Protein AF-A0A4R1MGS4-F1 (afdb_monomer)

pLDDT: mean 79.88, std 16.25, range [49.97, 95.94]

Solvent-accessible surface area (backbone atoms only — not comparable to full-atom values): 4001 Å² total; per-residue (Å²): 99,54,63,81,26,59,24,46,77,80,39,84,46,72,62,93,87,46,77,47,74,40,71,50,64,54,73,70,21,49,52,46,31,53,52,51,56,71,70,44,78,90,69,87,76,74,82,82,83,82,76,76,69,81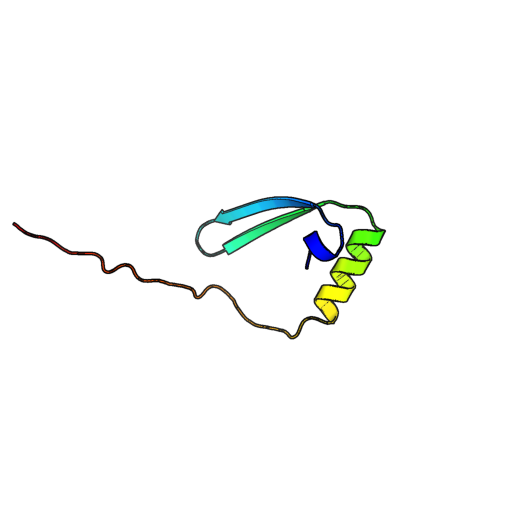,79,82,77,81,85,137

Foldseek 3Di:
DLVVLVWDWPDFDDDDQDTDIDIDDDPSSVVSVVVVVVPDDPDPPRGDDPPPPPPPDDDD

Nearest PDB structures (foldseek):
  3zqm-assembly1_H  TM=4.173E-01  e=9.058E+00  Bacillus phage SF6
  3zqn-assembly1_I  TM=4.189E-01  e=9.058E+00  Bacillus phage SF6

Mean predicted aligned error: 11.4 Å

Sequence (60 aa):
MARQSGMAVILDARIGREEYHSVCGSLSALQKFADAIRQAPVNHKTGGNRQERPRAWGPK

Secondary structure (DSSP, 8-state):
-TGGGTPEEEEEEEETTEEEEEEE--HHHHHHHHHHHHHS------S-------------

Structure (mmCIF, N/CA/C/O backbone):
data_AF-A0A4R1MGS4-F1
#
_ent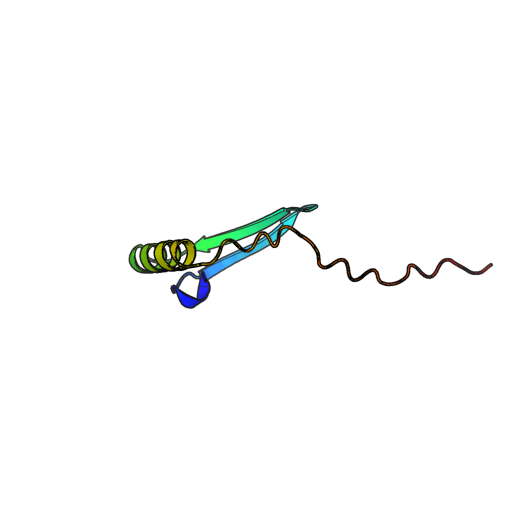ry.id   AF-A0A4R1MGS4-F1
#
loop_
_atom_site.group_PDB
_atom_site.id
_atom_site.type_symbol
_atom_site.label_atom_id
_atom_site.label_alt_id
_atom_site.label_comp_id
_atom_site.label_asym_id
_atom_site.label_entity_id
_atom_site.label_seq_id
_atom_site.pdbx_PDB_ins_code
_atom_site.Cartn_x
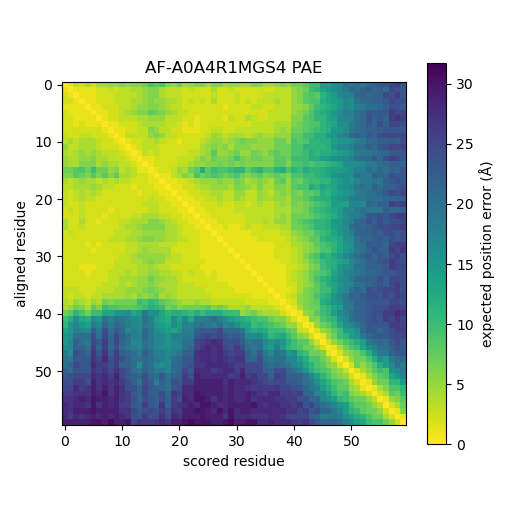_atom_site.Cartn_y
_atom_site.Cartn_z
_atom_site.occupancy
_atom_site.B_iso_or_equiv
_atom_site.auth_seq_id
_atom_site.auth_comp_id
_atom_site.auth_asym_id
_atom_site.auth_atom_id
_atom_site.pdbx_PDB_model_num
ATOM 1 N N . MET A 1 1 ? -8.876 -3.077 -4.632 1.00 84.62 1 MET A N 1
ATOM 2 C CA . MET A 1 1 ? -8.600 -3.730 -3.330 1.00 84.62 1 MET A CA 1
ATOM 3 C C . MET A 1 1 ? -7.764 -2.873 -2.389 1.00 84.62 1 MET A C 1
ATOM 5 O O . MET A 1 1 ? -8.327 -2.426 -1.401 1.00 84.62 1 MET A O 1
ATOM 9 N N . ALA A 1 2 ? -6.489 -2.572 -2.676 1.00 89.69 2 ALA A N 1
ATOM 10 C CA . ALA A 1 2 ? -5.634 -1.803 -1.752 1.00 89.69 2 ALA A CA 1
ATOM 11 C C . ALA A 1 2 ? -6.242 -0.442 -1.357 1.00 89.69 2 ALA A C 1
ATOM 13 O O . ALA A 1 2 ? -6.539 -0.210 -0.187 1.00 89.69 2 ALA A O 1
ATOM 14 N N . ARG A 1 3 ? -6.561 0.403 -2.348 1.00 89.12 3 ARG A N 1
ATOM 15 C CA . ARG A 1 3 ? -7.172 1.727 -2.114 1.00 89.12 3 ARG A CA 1
ATOM 16 C C . ARG A 1 3 ? -8.524 1.657 -1.401 1.00 89.12 3 ARG A C 1
ATOM 18 O O . ARG A 1 3 ? -8.782 2.430 -0.491 1.00 89.12 3 ARG A O 1
ATOM 25 N N . GLN A 1 4 ? -9.363 0.690 -1.770 1.00 90.75 4 GLN A N 1
ATOM 26 C CA . GLN A 1 4 ? -10.671 0.471 -1.131 1.00 90.75 4 GLN A CA 1
ATOM 27 C C . GLN A 1 4 ? -10.549 0.025 0.332 1.00 90.75 4 GLN A C 1
ATOM 29 O O . GLN A 1 4 ? -11.456 0.260 1.120 1.00 90.75 4 GLN A O 1
ATOM 34 N N . SER A 1 5 ? -9.426 -0.592 0.698 1.00 91.12 5 SER A N 1
ATOM 35 C CA . SER A 1 5 ? -9.145 -1.024 2.071 1.00 91.12 5 SER A CA 1
ATOM 36 C C . SER A 1 5 ? -8.518 0.085 2.920 1.00 91.12 5 SER A C 1
ATOM 38 O O . SER A 1 5 ? -8.284 -0.119 4.107 1.00 91.12 5 SER A O 1
ATOM 40 N N . GLY A 1 6 ? -8.254 1.258 2.332 1.00 91.88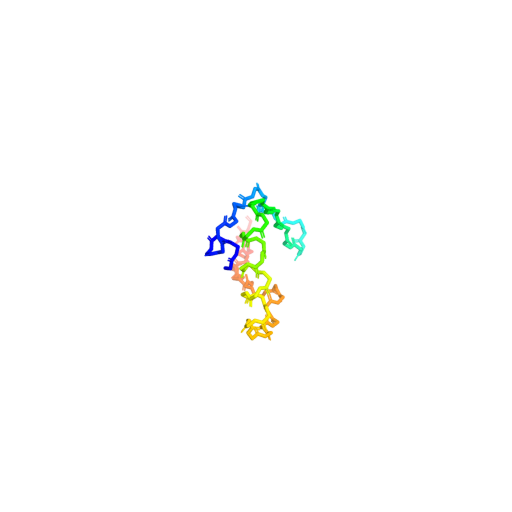 6 GLY A N 1
ATOM 41 C CA . GLY A 1 6 ? -7.575 2.374 2.990 1.00 91.88 6 GLY A CA 1
ATOM 42 C C . GLY A 1 6 ? -6.048 2.322 2.902 1.00 91.88 6 GLY A C 1
ATOM 43 O O . GLY A 1 6 ? -5.384 3.061 3.621 1.00 91.88 6 GLY A O 1
ATOM 44 N N . MET A 1 7 ? -5.481 1.468 2.043 1.00 93.88 7 MET A N 1
ATOM 45 C CA . MET A 1 7 ? -4.036 1.423 1.794 1.00 93.88 7 MET A CA 1
ATOM 46 C C . MET A 1 7 ? -3.648 2.440 0.711 1.00 93.88 7 MET A C 1
ATOM 48 O O . MET A 1 7 ? -4.290 2.517 -0.343 1.00 93.88 7 MET A O 1
ATOM 52 N N . ALA A 1 8 ? -2.566 3.181 0.938 1.00 94.31 8 ALA A N 1
ATOM 53 C CA . ALA A 1 8 ? -1.931 4.041 -0.054 1.00 94.31 8 ALA A CA 1
ATOM 54 C C . ALA A 1 8 ? -0.995 3.215 -0.947 1.00 94.31 8 ALA A C 1
ATOM 56 O O . ALA A 1 8 ? -0.243 2.380 -0.454 1.00 94.31 8 ALA A O 1
ATOM 57 N N . VAL A 1 9 ? -1.033 3.442 -2.262 1.00 91.12 9 VAL A N 1
ATOM 58 C CA . VAL A 1 9 ? -0.135 2.785 -3.227 1.00 91.12 9 VAL A CA 1
ATOM 59 C C . VAL A 1 9 ? 1.051 3.709 -3.477 1.00 91.12 9 VAL A C 1
ATOM 61 O O . VAL A 1 9 ? 0.855 4.830 -3.937 1.00 91.12 9 VAL A O 1
ATOM 64 N N . ILE A 1 10 ? 2.254 3.244 -3.148 1.00 92.50 10 ILE A N 1
ATOM 65 C CA . ILE A 1 10 ? 3.504 4.016 -3.220 1.00 92.50 10 ILE A CA 1
ATOM 66 C C . ILE A 1 10 ? 4.308 3.659 -4.468 1.00 92.50 10 ILE A C 1
ATOM 68 O O . ILE A 1 10 ? 4.946 4.525 -5.058 1.00 92.50 10 ILE A O 1
ATOM 72 N N . LEU A 1 11 ? 4.254 2.394 -4.885 1.00 89.50 11 LEU A N 1
ATOM 73 C CA . LEU A 1 11 ? 4.868 1.935 -6.122 1.00 89.50 11 LEU A CA 1
ATOM 74 C C . LEU A 1 11 ? 3.804 1.294 -6.994 1.00 89.50 11 LEU A C 1
ATOM 76 O O . LEU A 1 11 ? 3.041 0.448 -6.529 1.00 89.50 11 LEU A O 1
ATOM 80 N N . ASP A 1 12 ? 3.805 1.700 -8.251 1.00 88.38 12 ASP A N 1
ATOM 81 C CA . ASP A 1 12 ? 3.080 1.056 -9.330 1.00 88.38 12 ASP A CA 1
ATOM 82 C C . ASP A 1 12 ? 4.039 0.984 -10.519 1.00 88.38 12 ASP A C 1
ATOM 84 O O . ASP A 1 12 ? 4.237 1.959 -11.246 1.00 88.38 12 ASP A O 1
ATOM 88 N N . ALA A 1 13 ? 4.764 -0.128 -10.606 1.00 88.88 13 ALA A N 1
ATOM 89 C CA . ALA A 1 13 ? 5.831 -0.314 -11.573 1.00 88.88 13 ALA A CA 1
ATOM 90 C C . ALA A 1 13 ? 5.678 -1.642 -12.302 1.00 88.88 13 ALA A C 1
ATOM 92 O O . ALA A 1 13 ? 5.194 -2.629 -11.758 1.00 88.88 13 ALA A O 1
ATOM 93 N N . ARG A 1 14 ? 6.160 -1.683 -13.543 1.00 89.88 14 ARG A N 1
ATOM 94 C CA . ARG A 1 14 ? 6.203 -2.904 -14.343 1.00 89.88 14 ARG A CA 1
ATOM 95 C C . ARG A 1 14 ? 7.619 -3.118 -14.844 1.00 89.88 14 ARG A C 1
ATOM 97 O O . ARG A 1 14 ? 8.112 -2.337 -15.656 1.00 89.88 14 ARG A O 1
ATOM 104 N N . ILE A 1 15 ? 8.268 -4.171 -14.359 1.00 85.56 15 ILE A N 1
ATOM 105 C CA . ILE A 1 15 ? 9.637 -4.525 -14.737 1.00 85.56 15 ILE A CA 1
ATOM 106 C C . ILE A 1 15 ? 9.559 -5.804 -15.569 1.00 85.56 15 ILE A C 1
ATOM 108 O O . ILE A 1 15 ? 9.154 -6.867 -15.101 1.00 85.56 15 ILE A O 1
ATOM 112 N N . GLY A 1 16 ? 9.883 -5.689 -16.858 1.00 89.31 16 GLY A N 1
ATOM 113 C CA . GLY A 1 16 ? 9.740 -6.786 -17.813 1.00 89.31 16 GLY A CA 1
ATOM 114 C C . GLY A 1 16 ? 8.281 -7.222 -17.994 1.00 89.31 16 GLY A C 1
ATOM 115 O O . GLY A 1 16 ? 7.482 -6.523 -18.628 1.00 89.31 16 GLY A O 1
ATOM 116 N N . ARG A 1 17 ? 7.949 -8.415 -17.487 1.00 86.19 17 ARG A N 1
ATOM 117 C CA . ARG A 1 17 ? 6.593 -8.998 -17.518 1.00 86.19 17 ARG A CA 1
ATOM 118 C C . ARG A 1 17 ? 5.888 -8.962 -16.165 1.00 86.19 17 ARG A C 1
ATOM 120 O O . ARG A 1 17 ? 4.716 -9.314 -16.110 1.00 86.19 17 ARG A O 1
ATOM 127 N N . GLU A 1 18 ? 6.584 -8.547 -15.119 1.00 88.56 18 GLU A N 1
ATOM 128 C CA . GLU A 1 18 ? 6.071 -8.571 -13.758 1.00 88.56 18 GLU A CA 1
ATOM 129 C C . GLU A 1 18 ? 5.594 -7.185 -13.337 1.00 88.56 18 GLU A C 1
ATOM 131 O O . GLU A 1 18 ? 6.207 -6.162 -13.659 1.00 88.56 18 GLU A O 1
ATOM 136 N N . GLU A 1 19 ? 4.468 -7.176 -12.634 1.00 90.06 19 GLU A N 1
ATOM 137 C CA . GLU A 1 19 ? 3.871 -5.992 -12.033 1.00 90.06 19 GLU A CA 1
ATOM 138 C C . GLU A 1 19 ? 4.243 -5.960 -10.554 1.00 90.06 19 GLU A C 1
ATOM 140 O O . GLU A 1 19 ? 4.082 -6.939 -9.825 1.00 90.06 19 GLU A O 1
ATOM 145 N N . TYR A 1 20 ? 4.770 -4.821 -10.130 1.00 89.12 20 TYR A N 1
ATOM 146 C CA . TYR A 1 20 ? 5.265 -4.566 -8.793 1.00 89.12 20 TYR A CA 1
ATOM 147 C C . TYR A 1 20 ? 4.442 -3.445 -8.180 1.00 89.12 20 TYR A C 1
ATOM 149 O O . TYR A 1 20 ? 4.456 -2.306 -8.656 1.00 89.12 20 TYR A O 1
ATOM 157 N N . HIS A 1 21 ? 3.762 -3.770 -7.084 1.00 90.56 21 HIS A N 1
ATOM 158 C CA . HIS A 1 21 ? 2.987 -2.806 -6.322 1.00 90.56 21 HIS A CA 1
ATOM 159 C C . HIS A 1 21 ? 3.437 -2.789 -4.867 1.00 90.56 21 HIS A C 1
ATOM 161 O O . HIS A 1 21 ? 3.433 -3.821 -4.198 1.00 90.56 21 HIS A O 1
ATOM 167 N N . SER A 1 22 ? 3.765 -1.601 -4.363 1.00 91.62 22 SER A N 1
ATOM 168 C CA . SER A 1 22 ? 4.062 -1.384 -2.944 1.00 91.62 22 SER A CA 1
ATOM 169 C C . SER A 1 22 ? 2.956 -0.552 -2.329 1.00 91.62 22 SER A C 1
ATOM 171 O O . SER A 1 22 ? 2.551 0.467 -2.894 1.00 91.62 22 SER A O 1
ATOM 173 N N . VAL A 1 23 ? 2.478 -0.968 -1.160 1.00 93.12 23 VAL A N 1
ATOM 174 C CA . VAL A 1 23 ? 1.395 -0.291 -0.446 1.00 93.12 23 VAL A CA 1
ATOM 175 C C . VAL A 1 23 ? 1.765 -0.057 1.012 1.00 93.12 23 VAL A C 1
ATOM 177 O O . VAL A 1 23 ? 2.473 -0.863 1.609 1.00 93.12 23 VAL A O 1
ATOM 180 N N . CYS A 1 24 ? 1.275 1.032 1.596 1.00 93.25 24 CYS A N 1
ATOM 181 C CA . CYS A 1 24 ? 1.413 1.321 3.020 1.00 93.25 24 CYS A CA 1
ATOM 182 C C . CYS A 1 24 ? 0.077 1.782 3.614 1.00 93.25 24 CYS A C 1
ATOM 18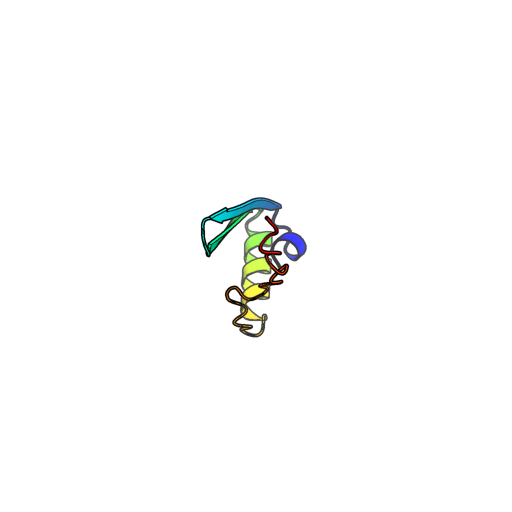4 O O .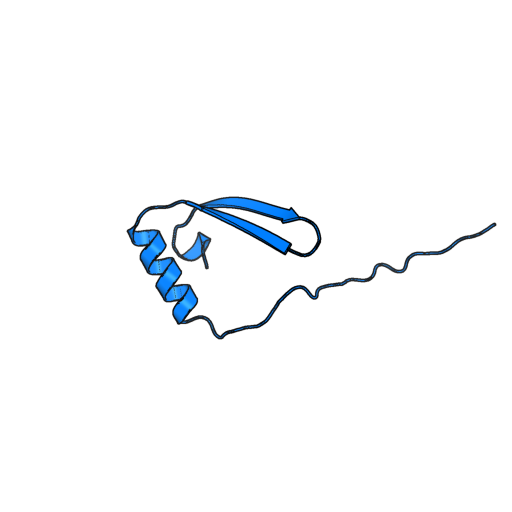 CYS A 1 24 ? -0.811 2.261 2.909 1.00 93.25 24 CYS A O 1
ATOM 186 N N . GLY A 1 25 ? -0.087 1.610 4.921 1.00 92.88 25 GLY A N 1
ATOM 187 C CA . GLY A 1 25 ? -1.309 1.974 5.626 1.00 92.88 25 GLY A CA 1
ATOM 188 C C . GLY A 1 25 ? -1.277 1.508 7.074 1.00 92.88 25 GLY A C 1
ATOM 189 O O . GLY A 1 25 ? -0.288 0.938 7.536 1.00 92.88 25 GLY A O 1
ATOM 190 N N . SER A 1 26 ? -2.364 1.758 7.800 1.00 95.94 26 SER A N 1
ATOM 191 C CA . SER A 1 26 ? -2.531 1.268 9.168 1.00 95.94 26 SER A CA 1
ATOM 192 C C . SER A 1 26 ? -2.736 -0.250 9.205 1.00 95.94 26 SER A C 1
ATOM 194 O O . SER A 1 26 ? -3.177 -0.866 8.232 1.00 95.94 2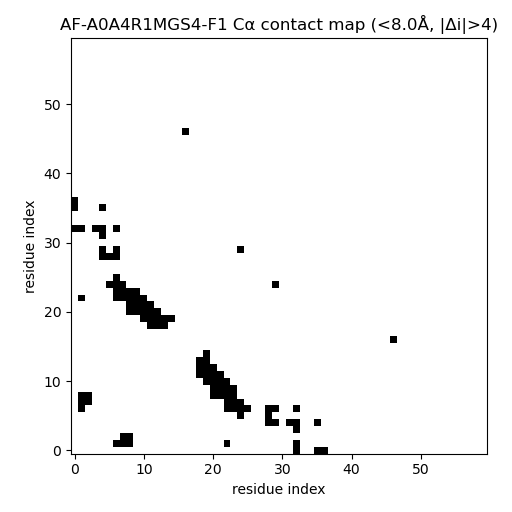6 SER A O 1
ATOM 196 N N . LEU A 1 27 ? -2.520 -0.858 10.375 1.00 95.25 27 LEU A N 1
ATOM 197 C CA . LEU A 1 27 ? -2.812 -2.280 10.593 1.00 95.25 27 LEU A CA 1
ATOM 198 C C . LEU A 1 27 ? -4.282 -2.628 10.289 1.00 95.25 27 LEU A C 1
ATOM 200 O O . LEU A 1 27 ? -4.576 -3.663 9.697 1.00 95.25 27 LEU A O 1
ATOM 204 N N . SER A 1 28 ? -5.213 -1.735 10.635 1.00 95.56 28 SER A N 1
ATOM 205 C CA . SER A 1 28 ? -6.638 -1.905 10.333 1.00 95.56 28 SER A CA 1
ATOM 206 C C . SER A 1 28 ? -6.938 -1.911 8.828 1.00 95.56 28 SER A C 1
ATOM 208 O O . SER A 1 28 ? -7.816 -2.652 8.386 1.00 95.56 28 SER A O 1
ATOM 210 N N . ALA A 1 29 ? -6.209 -1.124 8.032 1.00 93.94 29 ALA A N 1
ATOM 211 C CA . ALA A 1 29 ? -6.323 -1.132 6.576 1.00 93.94 29 ALA A CA 1
ATOM 212 C C . ALA A 1 29 ? -5.746 -2.423 5.972 1.00 93.94 29 ALA A C 1
ATOM 214 O O . ALA A 1 29 ? -6.333 -2.985 5.045 1.00 93.94 29 ALA A O 1
ATOM 215 N N . LEU A 1 30 ? -4.653 -2.945 6.545 1.00 93.81 30 LEU A N 1
ATOM 216 C CA . LEU A 1 30 ? -4.082 -4.236 6.155 1.00 93.81 30 LEU A CA 1
ATOM 217 C C . LEU A 1 30 ? -5.057 -5.393 6.406 1.00 93.81 30 LEU A C 1
ATOM 219 O O . LEU A 1 30 ? -5.224 -6.238 5.530 1.00 93.81 30 LEU A O 1
ATOM 223 N N . GLN A 1 31 ? -5.741 -5.407 7.554 1.00 95.56 31 GLN A N 1
ATOM 224 C CA . GLN A 1 31 ? -6.743 -6.434 7.859 1.00 95.56 31 GLN A CA 1
ATOM 225 C C . GLN A 1 31 ? -7.871 -6.441 6.816 1.00 95.56 31 GLN A C 1
ATOM 227 O O . GLN A 1 31 ? -8.160 -7.478 6.222 1.00 95.56 31 GLN A O 1
ATOM 232 N N . LYS A 1 32 ? -8.441 -5.264 6.513 1.00 93.94 32 LYS A N 1
ATOM 233 C CA . LYS A 1 32 ? -9.477 -5.111 5.475 1.00 93.94 32 LYS A CA 1
ATOM 234 C C . LYS A 1 32 ? -8.986 -5.560 4.100 1.00 93.94 32 LYS A C 1
ATOM 236 O O . LYS A 1 32 ? -9.736 -6.173 3.345 1.00 93.94 32 LYS A O 1
ATOM 241 N N . PHE A 1 33 ? -7.726 -5.273 3.780 1.00 93.00 33 PHE A N 1
ATOM 242 C CA . PHE A 1 33 ? -7.111 -5.681 2.523 1.00 93.00 33 PHE A CA 1
ATOM 243 C C . PHE A 1 33 ? -6.955 -7.200 2.419 1.00 93.00 33 PHE A C 1
ATOM 245 O O . PHE A 1 33 ? -7.302 -7.773 1.387 1.00 93.00 33 PHE A O 1
ATOM 252 N N . ALA A 1 34 ? -6.497 -7.858 3.485 1.00 92.88 34 ALA A N 1
ATOM 253 C CA . ALA A 1 34 ? -6.393 -9.312 3.536 1.00 92.88 34 ALA A CA 1
ATOM 254 C C . ALA A 1 34 ? -7.769 -9.984 3.394 1.00 92.88 34 ALA A C 1
ATOM 256 O O . ALA A 1 34 ? -7.909 -10.951 2.643 1.00 92.88 34 ALA A O 1
ATOM 257 N N . ASP A 1 35 ? -8.799 -9.439 4.044 1.00 93.50 35 ASP A N 1
ATOM 258 C CA . ASP A 1 35 ? -10.167 -9.948 3.921 1.00 93.50 35 ASP A CA 1
ATOM 259 C C . ASP A 1 35 ? -10.722 -9.755 2.505 1.00 93.50 35 ASP A C 1
ATOM 261 O O . ASP A 1 35 ? -11.350 -10.667 1.964 1.00 93.50 35 ASP A O 1
ATOM 265 N N . ALA A 1 36 ? -10.436 -8.616 1.866 1.00 91.19 36 ALA A N 1
ATOM 266 C CA . ALA A 1 36 ? -10.798 -8.373 0.473 1.00 91.19 36 ALA A CA 1
ATOM 267 C C . ALA A 1 36 ? -10.102 -9.347 -0.492 1.00 91.19 36 ALA A C 1
ATOM 269 O O . ALA A 1 36 ? -10.732 -9.796 -1.446 1.00 91.19 36 ALA A O 1
ATOM 270 N N . ILE A 1 37 ? -8.836 -9.711 -0.241 1.00 89.69 37 ILE A N 1
ATOM 271 C CA . ILE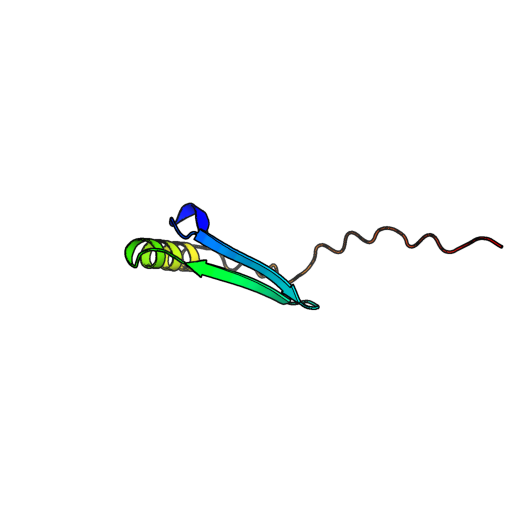 A 1 37 ? -8.117 -10.730 -1.027 1.00 89.69 37 ILE A CA 1
ATOM 272 C C . ILE A 1 37 ? -8.754 -12.107 -0.844 1.00 89.69 37 ILE A C 1
ATOM 274 O O . ILE A 1 37 ? -8.952 -12.821 -1.820 1.00 89.69 37 ILE A O 1
ATOM 278 N N . ARG A 1 38 ? -9.096 -12.489 0.390 1.00 89.88 38 ARG A N 1
ATOM 279 C CA . ARG A 1 38 ? -9.709 -13.796 0.683 1.00 89.88 38 ARG A CA 1
ATOM 280 C C . ARG A 1 38 ? -11.080 -13.970 0.034 1.00 89.88 38 ARG A C 1
ATOM 282 O O . ARG A 1 38 ? -11.434 -15.078 -0.346 1.00 89.88 38 ARG A O 1
ATOM 289 N N . GLN A 1 39 ? -11.842 -12.885 -0.069 1.00 87.75 39 GLN A N 1
ATOM 290 C CA . GLN A 1 39 ? -13.163 -12.867 -0.702 1.00 87.75 39 GLN A CA 1
ATOM 291 C C . GLN A 1 39 ? -13.089 -12.707 -2.223 1.00 87.75 39 GLN A C 1
ATOM 293 O O . GLN A 1 39 ? -14.085 -12.917 -2.916 1.00 87.75 39 GLN A O 1
ATOM 298 N N . ALA A 1 40 ? -11.929 -12.318 -2.756 1.00 82.19 40 ALA A N 1
ATOM 299 C CA . ALA A 1 40 ? -11.749 -12.172 -4.183 1.00 82.19 40 ALA A CA 1
ATOM 300 C C . ALA A 1 40 ? -11.802 -13.550 -4.859 1.00 82.19 40 ALA A C 1
ATOM 302 O O . ALA A 1 40 ? -11.025 -14.436 -4.495 1.00 82.19 40 ALA A O 1
ATOM 303 N N . PRO A 1 41 ? -12.653 -13.751 -5.880 1.00 73.31 41 PRO A N 1
ATOM 304 C CA . PRO A 1 41 ? -12.536 -14.933 -6.718 1.00 73.31 41 PRO A CA 1
ATOM 305 C C . PRO A 1 41 ? -11.147 -14.927 -7.366 1.00 73.31 41 PRO A C 1
ATOM 307 O O . PRO A 1 41 ? -10.717 -13.895 -7.888 1.00 73.31 41 PRO A O 1
ATOM 310 N N . VAL A 1 42 ? -10.442 -16.065 -7.310 1.00 66.31 42 VAL A N 1
ATOM 311 C CA . VAL A 1 42 ? -9.111 -16.242 -7.910 1.00 66.31 42 VAL A CA 1
ATOM 312 C C . VAL A 1 42 ? -9.234 -16.058 -9.418 1.00 66.31 42 VAL A C 1
ATOM 314 O O . VAL A 1 42 ? -9.481 -16.990 -10.178 1.00 66.31 42 VAL A O 1
ATOM 317 N N . ASN A 1 43 ? -9.100 -14.817 -9.862 1.00 63.28 43 ASN A N 1
ATOM 318 C CA . ASN A 1 43 ? -9.040 -14.487 -11.264 1.00 63.28 43 ASN A CA 1
ATOM 319 C C . ASN A 1 43 ? -7.560 -14.491 -11.625 1.00 63.28 43 ASN A C 1
ATOM 321 O O . ASN A 1 43 ? -6.852 -13.518 -11.368 1.00 63.28 43 ASN A O 1
ATOM 325 N N . HIS A 1 44 ? -7.087 -15.602 -12.191 1.00 57.06 44 HIS A N 1
ATOM 326 C CA . HIS A 1 44 ? -5.790 -15.672 -12.858 1.00 57.06 44 HIS A CA 1
ATOM 327 C C . HIS A 1 44 ? -5.795 -14.714 -14.060 1.00 57.06 44 HIS A C 1
ATOM 329 O O . HIS A 1 44 ? -5.918 -15.115 -15.214 1.00 57.06 44 HIS A O 1
ATOM 335 N N . LYS A 1 45 ? -5.688 -13.413 -13.811 1.00 61.31 45 LYS A N 1
ATOM 336 C CA . LYS A 1 45 ? -5.337 -12.421 -14.824 1.00 61.31 45 LYS A CA 1
ATOM 337 C C . LYS A 1 45 ? -3.851 -12.132 -14.672 1.00 61.31 45 LYS A C 1
ATOM 339 O O . LYS A 1 45 ? -3.446 -11.020 -14.373 1.00 61.31 45 LYS A O 1
ATOM 344 N N . THR A 1 46 ? -3.033 -13.163 -14.865 1.00 54.47 46 THR A N 1
ATOM 345 C CA . THR A 1 46 ? -1.604 -12.975 -15.101 1.00 54.47 46 THR A CA 1
ATOM 346 C C . THR A 1 46 ? -1.449 -12.484 -16.538 1.00 54.47 46 THR A C 1
ATOM 348 O O . THR A 1 46 ? -1.664 -13.247 -17.473 1.00 54.47 46 THR A O 1
ATOM 351 N N . GLY A 1 47 ? -1.147 -11.193 -16.699 1.00 59.72 47 GLY A N 1
ATOM 352 C CA . GLY A 1 47 ? -0.542 -10.583 -17.888 1.00 59.72 47 GLY A CA 1
ATOM 353 C C . GLY A 1 47 ? -1.129 -10.974 -19.249 1.00 59.72 47 GLY A C 1
ATOM 354 O O . GLY A 1 47 ? -0.622 -11.871 -19.917 1.00 59.72 47 GLY A O 1
ATOM 355 N N . GLY A 1 48 ? -2.135 -10.240 -19.729 1.00 53.28 48 GLY A N 1
ATOM 356 C CA . GLY A 1 48 ? -2.725 -10.541 -21.033 1.00 53.28 48 GLY A CA 1
ATOM 357 C C . GLY A 1 48 ? -3.587 -9.443 -21.637 1.00 53.28 48 GLY A C 1
ATOM 358 O O . GLY A 1 48 ? -4.646 -9.753 -22.164 1.00 53.28 48 GLY A O 1
ATOM 359 N N . ASN A 1 49 ? -3.164 -8.177 -21.601 1.00 53.34 49 ASN A N 1
ATOM 360 C CA . ASN A 1 49 ? -3.645 -7.214 -22.597 1.00 53.34 49 ASN A CA 1
ATOM 361 C C . ASN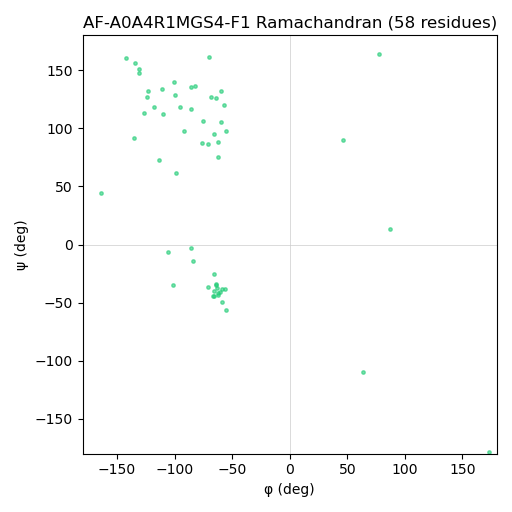 A 1 49 ? -2.484 -6.770 -23.490 1.00 53.34 49 ASN A C 1
ATOM 363 O O . ASN A 1 49 ? -1.949 -5.667 -23.399 1.00 53.34 49 ASN A O 1
ATOM 367 N N . ARG A 1 50 ? -2.089 -7.704 -24.357 1.00 57.75 50 ARG A N 1
ATOM 368 C CA . ARG A 1 50 ? -1.430 -7.399 -25.620 1.00 57.75 50 ARG A CA 1
ATOM 369 C C . ARG A 1 50 ? -2.485 -6.772 -26.532 1.00 57.75 50 ARG A C 1
ATOM 371 O O . ARG A 1 50 ? -3.104 -7.466 -27.328 1.00 57.75 50 ARG A O 1
ATOM 378 N N . GLN A 1 51 ? -2.667 -5.460 -26.441 1.00 57.47 51 GLN A N 1
ATOM 379 C CA . GLN A 1 51 ? -3.086 -4.697 -27.610 1.00 57.47 51 GLN A CA 1
ATOM 380 C C . GLN A 1 51 ? -1.850 -4.559 -28.496 1.00 57.47 51 GLN A C 1
ATOM 382 O O . GLN A 1 51 ? -1.037 -3.644 -28.363 1.00 57.47 51 GLN A O 1
ATOM 387 N N . GLU A 1 52 ? -1.672 -5.567 -29.348 1.00 51.56 52 GLU A N 1
ATOM 388 C CA . GLU A 1 52 ? -0.805 -5.509 -30.515 1.00 51.56 52 GLU A CA 1
ATOM 389 C C . GLU A 1 52 ? -1.245 -4.309 -31.357 1.00 51.56 52 GLU A C 1
ATOM 391 O O . GLU A 1 52 ? -2.202 -4.365 -32.124 1.00 51.56 52 GLU A O 1
ATOM 396 N N . ARG A 1 53 ? -0.553 -3.179 -31.195 1.00 57.28 53 ARG A N 1
ATOM 397 C CA . ARG A 1 53 ? -0.523 -2.176 -32.255 1.00 57.28 53 ARG A CA 1
ATOM 398 C C . ARG A 1 53 ? 0.186 -2.847 -33.433 1.00 57.28 53 ARG A C 1
ATOM 400 O O . ARG A 1 53 ? 1.296 -3.348 -33.217 1.00 57.28 53 ARG A O 1
ATOM 407 N N . PRO A 1 54 ? -0.405 -2.883 -34.642 1.00 51.34 54 PRO A N 1
ATOM 408 C CA . PRO A 1 54 ? 0.274 -3.459 -35.788 1.00 51.34 54 PRO A CA 1
ATOM 409 C C . PRO A 1 54 ? 1.585 -2.699 -35.957 1.00 51.34 54 PRO A C 1
ATOM 411 O O . PRO A 1 54 ? 1.584 -1.474 -36.111 1.00 51.34 54 PRO A O 1
ATOM 414 N N . ARG A 1 55 ? 2.715 -3.408 -35.871 1.00 60.53 55 ARG A N 1
ATOM 415 C CA . ARG A 1 55 ? 3.991 -2.856 -36.314 1.00 60.53 55 ARG A CA 1
ATOM 416 C C . ARG A 1 55 ? 3.862 -2.682 -37.819 1.00 60.53 55 ARG A C 1
ATOM 418 O O . ARG A 1 55 ? 4.027 -3.641 -38.564 1.00 60.53 55 ARG A O 1
ATOM 425 N N . ALA A 1 56 ? 3.498 -1.477 -38.247 1.00 58.94 56 ALA A N 1
ATOM 426 C CA . ALA A 1 56 ? 3.601 -1.087 -39.639 1.00 58.94 56 ALA A CA 1
ATOM 427 C C . ALA A 1 56 ? 5.081 -1.206 -40.031 1.00 58.94 56 ALA A C 1
ATOM 429 O O . ALA A 1 56 ? 5.931 -0.440 -39.580 1.00 58.94 56 ALA A O 1
ATOM 430 N N . TRP A 1 57 ? 5.379 -2.258 -40.785 1.00 59.59 57 TRP A N 1
ATOM 431 C CA . TRP A 1 57 ? 6.652 -2.502 -41.436 1.00 59.59 57 TRP A CA 1
ATOM 432 C C . TRP A 1 57 ? 6.657 -1.772 -42.787 1.00 59.59 57 TRP A C 1
ATOM 434 O O . TRP A 1 57 ? 5.880 -2.130 -43.670 1.00 59.59 57 TRP A O 1
ATOM 444 N N . GLY A 1 58 ? 7.559 -0.793 -42.943 1.00 49.97 58 GLY A N 1
ATOM 445 C CA . GLY A 1 58 ? 7.961 -0.174 -44.223 1.00 49.97 58 GLY A CA 1
ATOM 446 C C . GLY A 1 58 ? 6.985 0.850 -44.837 1.00 49.97 58 GLY A C 1
ATOM 447 O O . GLY A 1 58 ? 5.821 0.865 -44.444 1.00 49.97 58 GLY A O 1
ATOM 448 N N . PRO A 1 59 ? 7.426 1.686 -45.815 1.00 55.38 59 PRO A N 1
ATOM 449 C CA . PRO A 1 59 ? 8.221 1.205 -46.954 1.00 55.38 59 PRO A CA 1
ATOM 450 C C . PRO A 1 59 ? 9.371 2.105 -47.496 1.00 55.38 59 PRO A C 1
ATOM 452 O O . PRO A 1 59 ? 9.345 3.322 -47.357 1.00 55.38 59 PRO A O 1
ATOM 455 N N . LYS A 1 60 ? 10.269 1.404 -48.219 1.00 50.81 60 LYS A N 1
ATOM 456 C CA . LYS A 1 60 ? 11.300 1.776 -49.223 1.00 50.81 60 LYS A CA 1
ATOM 457 C C . LYS A 1 60 ? 12.514 2.584 -48.766 1.00 50.81 60 LYS A C 1
ATOM 459 O O . LYS A 1 60 ? 12.440 3.826 -48.722 1.00 50.81 60 LYS A O 1
#

Radius of gyration: 17.5 Å; Cα contacts (8 Å, |Δi|>4): 52; chains: 1; bounding box: 24×20×60 Å